Protein AF-L0NMB9-F1 (afdb_monomer)

Nearest PDB structures (foldseek):
  2oyc-assembly1_A-2  TM=3.611E-01  e=9.383E-01  Homo sapiens
  2cft-assembly1_A-2  TM=3.172E-01  e=1.160E+00  Homo sapiens
  2p27-assembly1_A-2  TM=3.172E-01  e=1.433E+00  Homo sapiens

Structure (mmCIF, N/CA/C/O backbone):
data_AF-L0NMB9-F1
#
_entry.id   AF-L0NMB9-F1
#
loop_
_atom_site.group_PDB
_atom_site.id
_atom_site.type_symbol
_atom_site.label_atom_id
_atom_site.label_alt_id
_atom_site.label_comp_id
_atom_site.label_asym_id
_atom_site.label_entity_id
_atom_site.label_seq_id
_atom_site.pdbx_PDB_ins_code
_atom_site.Cartn_x
_atom_site.Cartn_y
_atom_site.Cartn_z
_atom_site.occupancy
_atom_site.B_iso_or_equiv
_atom_site.auth_seq_id
_atom_site.auth_comp_id
_atom_site.auth_asym_id
_atom_site.auth_atom_id
_atom_site.pdbx_PDB_model_num
ATOM 1 N N . MET A 1 1 ? 3.899 -5.236 6.322 1.0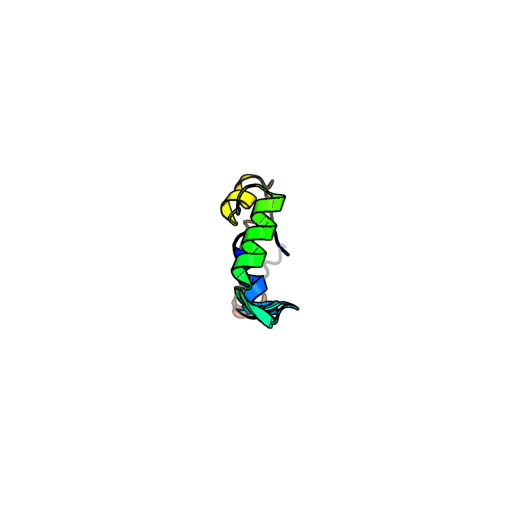0 72.56 1 MET A N 1
ATOM 2 C CA . MET A 1 1 ? 2.860 -4.660 5.439 1.00 72.56 1 MET A CA 1
ATOM 3 C C . MET A 1 1 ? 3.555 -3.760 4.431 1.00 72.56 1 MET A C 1
ATOM 5 O O . MET A 1 1 ? 4.538 -3.141 4.806 1.00 72.56 1 MET A O 1
ATOM 9 N N . PHE A 1 2 ? 3.117 -3.690 3.172 1.00 90.62 2 PHE A N 1
ATOM 10 C CA . PHE A 1 2 ? 3.716 -2.730 2.239 1.00 90.62 2 PHE A CA 1
ATOM 11 C C . PHE A 1 2 ? 3.237 -1.303 2.561 1.00 90.62 2 PHE A C 1
ATOM 13 O O . PHE A 1 2 ? 2.037 -1.093 2.721 1.00 90.62 2 PHE A O 1
ATOM 20 N N . HIS A 1 3 ? 4.138 -0.317 2.622 1.00 94.88 3 HIS A N 1
ATOM 21 C CA . HIS A 1 3 ? 3.805 1.060 3.029 1.00 94.88 3 HIS A CA 1
ATOM 22 C C . HIS A 1 3 ? 3.276 1.904 1.860 1.00 94.88 3 HIS A C 1
ATOM 24 O O . HIS A 1 3 ? 3.880 2.893 1.461 1.00 94.88 3 HIS A O 1
ATOM 30 N N . HIS A 1 4 ? 2.173 1.473 1.255 1.00 95.25 4 HIS A N 1
ATOM 31 C CA . HIS A 1 4 ? 1.468 2.208 0.204 1.00 95.25 4 HIS A CA 1
ATOM 32 C C . HIS A 1 4 ? 0.014 1.746 0.120 1.00 95.25 4 HIS A C 1
ATOM 34 O O . HIS A 1 4 ? -0.353 0.717 0.693 1.00 95.25 4 HIS A O 1
ATOM 40 N N . SER A 1 5 ? -0.813 2.486 -0.620 1.00 95.25 5 SER A N 1
ATOM 41 C CA . SER A 1 5 ? -2.256 2.234 -0.716 1.00 95.25 5 SER A CA 1
ATOM 42 C C . SER A 1 5 ? -2.611 0.791 -1.103 1.00 95.25 5 SER A C 1
ATOM 44 O O . SER A 1 5 ? -3.466 0.188 -0.459 1.00 95.25 5 SER A O 1
ATOM 46 N N . ALA A 1 6 ? -1.934 0.192 -2.088 1.00 95.50 6 ALA A N 1
ATOM 47 C CA . ALA A 1 6 ? -2.196 -1.196 -2.485 1.00 95.50 6 ALA A CA 1
ATOM 48 C C . ALA A 1 6 ? -1.823 -2.213 -1.388 1.00 95.50 6 ALA A C 1
ATOM 50 O O . ALA A 1 6 ? -2.492 -3.233 -1.241 1.00 95.50 6 ALA A O 1
ATOM 51 N N . GLY A 1 7 ? -0.815 -1.909 -0.565 1.00 95.38 7 GLY A N 1
ATOM 52 C CA . GLY A 1 7 ? -0.470 -2.707 0.611 1.00 95.38 7 GLY A CA 1
ATOM 53 C C . GLY A 1 7 ? -1.580 -2.753 1.658 1.00 95.38 7 GLY A C 1
ATOM 54 O O . GLY A 1 7 ? -1.817 -3.805 2.244 1.00 95.38 7 GLY A O 1
ATOM 55 N N . ILE A 1 8 ? -2.292 -1.640 1.853 1.00 96.50 8 ILE A N 1
ATOM 56 C CA . ILE A 1 8 ? -3.437 -1.557 2.773 1.00 96.50 8 ILE A CA 1
ATOM 57 C C . ILE A 1 8 ? -4.607 -2.401 2.253 1.00 96.50 8 ILE A C 1
ATOM 59 O O . ILE A 1 8 ? -5.212 -3.146 3.019 1.00 96.50 8 ILE A O 1
ATOM 63 N N . TRP A 1 9 ? -4.888 -2.341 0.949 1.00 95.81 9 T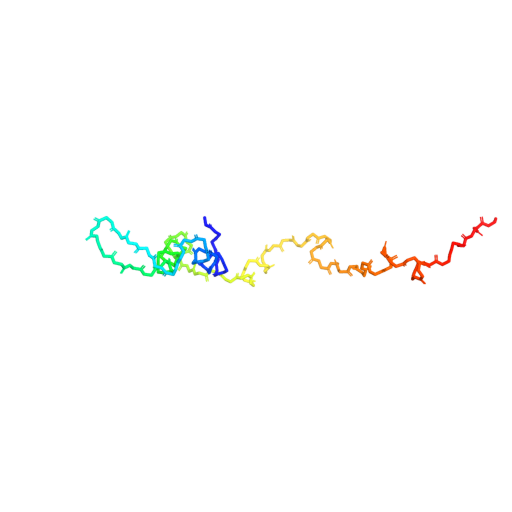RP A N 1
ATOM 64 C CA . TRP A 1 9 ? -5.907 -3.189 0.319 1.00 95.81 9 TRP A CA 1
ATOM 65 C C . TRP A 1 9 ? -5.567 -4.678 0.414 1.00 95.81 9 TRP A C 1
ATOM 67 O O . TRP A 1 9 ? -6.434 -5.497 0.713 1.00 95.81 9 TRP A O 1
ATOM 77 N N . LEU A 1 10 ? -4.297 -5.039 0.211 1.00 96.62 10 LEU A N 1
ATOM 78 C CA . LEU A 1 10 ? -3.846 -6.419 0.366 1.00 96.62 10 LEU A CA 1
ATOM 79 C C . LEU A 1 10 ? -4.051 -6.926 1.801 1.00 96.62 10 LEU A C 1
ATOM 81 O O . LEU A 1 10 ? -4.409 -8.087 1.986 1.00 96.62 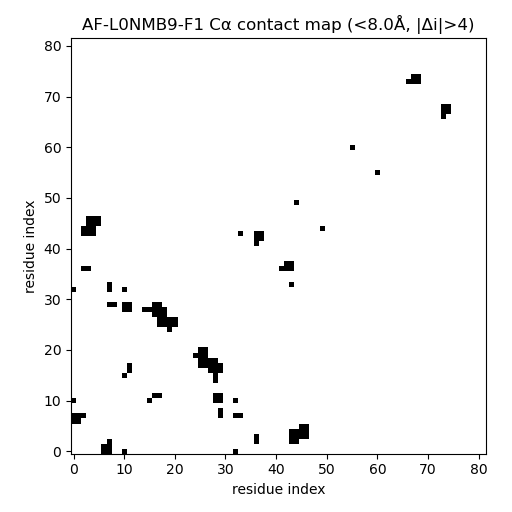10 LEU A O 1
ATOM 85 N N . SER A 1 11 ? -3.885 -6.069 2.813 1.00 96.50 11 SER A N 1
ATOM 86 C CA . SER A 1 11 ? -4.162 -6.444 4.204 1.00 96.50 11 SER A CA 1
ATOM 87 C C . SER A 1 11 ? -5.609 -6.901 4.402 1.00 96.50 11 SER A C 1
ATOM 89 O O . SER A 1 11 ? -5.835 -7.866 5.122 1.00 96.50 11 SER A O 1
ATOM 91 N N . GLU A 1 12 ? -6.589 -6.289 3.734 1.00 97.31 12 GLU A N 1
ATOM 92 C CA . GLU A 1 12 ? -7.984 -6.751 3.808 1.00 97.31 12 GLU A CA 1
ATOM 93 C C . GLU A 1 12 ? -8.184 -8.118 3.142 1.00 97.31 12 GLU A C 1
ATOM 95 O O . GLU A 1 12 ? -8.962 -8.930 3.635 1.00 97.31 12 GLU A O 1
ATOM 100 N N . ALA A 1 13 ? -7.464 -8.404 2.054 1.00 96.38 13 ALA A N 1
ATOM 101 C CA . ALA A 1 13 ? -7.520 -9.708 1.393 1.00 96.38 13 ALA A CA 1
ATOM 102 C C . ALA A 1 13 ? -6.889 -10.826 2.242 1.00 96.38 13 ALA A C 1
ATOM 104 O O . ALA A 1 13 ? -7.349 -11.964 2.196 1.00 96.38 13 ALA A O 1
ATOM 105 N N . ILE A 1 14 ? -5.849 -10.506 3.020 1.00 97.06 14 ILE A N 1
ATOM 106 C CA . ILE A 1 14 ? -5.134 -11.474 3.864 1.00 97.06 14 ILE A CA 1
ATOM 107 C C . ILE A 1 14 ? -5.843 -11.682 5.209 1.00 97.06 14 ILE A C 1
ATOM 109 O O . ILE A 1 14 ? -5.981 -12.816 5.661 1.00 97.06 14 ILE A O 1
ATOM 113 N N . PHE A 1 15 ? -6.276 -10.603 5.863 1.00 96.25 15 PHE A N 1
ATOM 114 C CA . PHE A 1 15 ? -6.784 -10.638 7.242 1.00 96.25 15 PHE A CA 1
ATOM 115 C C . PHE A 1 15 ? -8.310 -10.509 7.340 1.00 96.25 15 PHE A C 1
ATOM 117 O O . PHE A 1 15 ? -8.865 -10.597 8.434 1.00 96.25 15 PHE A O 1
ATOM 124 N N . GLY A 1 16 ? -8.995 -10.311 6.214 1.00 98.12 16 GLY A N 1
ATOM 125 C CA . GLY A 1 16 ? -10.415 -9.979 6.161 1.00 98.12 16 GLY A CA 1
ATOM 126 C C . GLY A 1 16 ? -10.667 -8.476 6.293 1.00 98.12 16 GLY A C 1
ATOM 127 O O . GLY A 1 16 ? -9.780 -7.692 6.630 1.00 98.12 16 GLY A O 1
ATOM 128 N N . THR A 1 17 ? -11.906 -8.051 6.041 1.00 98.25 17 THR A N 1
ATOM 129 C CA . THR A 1 17 ? -12.313 -6.631 6.074 1.00 98.25 17 THR A CA 1
ATOM 130 C C . THR A 1 17 ? -12.360 -6.042 7.485 1.00 98.25 17 THR A C 1
ATOM 132 O O . THR A 1 17 ? -12.351 -4.821 7.656 1.00 98.25 17 THR A O 1
ATOM 135 N N . THR A 1 18 ? -12.406 -6.891 8.512 1.00 98.56 18 THR A N 1
ATOM 136 C CA . THR A 1 18 ? -12.473 -6.487 9.919 1.00 98.56 18 THR A CA 1
ATOM 137 C C . THR A 1 18 ? -11.595 -7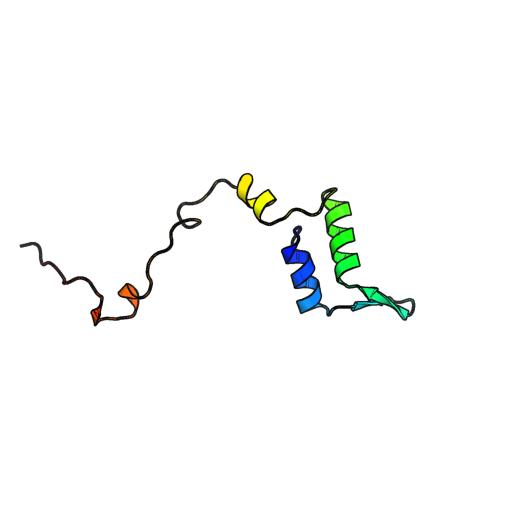.358 10.806 1.00 98.56 18 THR A C 1
ATOM 139 O O . THR A 1 18 ? -11.505 -8.563 10.586 1.00 98.56 18 THR A O 1
ATOM 142 N N . ILE A 1 19 ? -11.062 -6.770 11.876 1.00 97.69 19 ILE A N 1
ATOM 143 C CA . ILE A 1 19 ? -10.337 -7.458 12.949 1.00 97.69 19 ILE A CA 1
ATOM 144 C C . ILE A 1 19 ? -11.128 -7.312 14.250 1.00 97.69 19 ILE A C 1
ATOM 146 O O . ILE A 1 19 ? -11.655 -6.239 14.556 1.00 97.69 19 ILE A O 1
ATOM 150 N N . THR A 1 20 ? -11.196 -8.391 15.030 1.00 98.00 20 THR A N 1
ATOM 151 C CA . THR A 1 20 ? -11.743 -8.358 16.393 1.00 98.00 20 THR A CA 1
ATOM 152 C C . THR A 1 20 ? -10.605 -8.129 17.377 1.00 98.00 20 THR A C 1
ATOM 154 O O . THR A 1 20 ? -9.655 -8.907 17.431 1.00 98.00 20 THR A O 1
ATOM 157 N N . LEU A 1 21 ? -10.687 -7.047 18.145 1.00 96.62 21 LEU A N 1
ATOM 158 C CA . LEU A 1 21 ? -9.728 -6.728 19.196 1.00 96.62 21 LEU A CA 1
ATOM 159 C C . LEU A 1 21 ? -9.923 -7.641 20.412 1.00 96.62 21 LEU A C 1
ATOM 161 O O . LEU A 1 21 ? -11.003 -8.188 20.625 1.00 96.62 21 LEU A O 1
ATOM 165 N N . SER A 1 22 ? -8.913 -7.726 21.279 1.00 97.31 22 SER A N 1
ATOM 166 C CA . SER A 1 22 ? -9.006 -8.452 22.559 1.00 97.31 22 SER A CA 1
ATOM 167 C C . SER A 1 22 ? -10.112 -7.927 23.485 1.00 97.31 22 SER A C 1
ATOM 169 O O . SER A 1 22 ? -10.596 -8.654 24.345 1.00 97.31 22 SER A O 1
ATOM 171 N N . THR A 1 23 ? -10.552 -6.683 23.285 1.00 97.75 23 THR A N 1
ATOM 172 C CA . THR A 1 23 ? -11.697 -6.069 23.975 1.00 97.75 23 THR A CA 1
ATOM 173 C C . THR A 1 23 ? -13.057 -6.530 23.438 1.00 97.75 23 THR A C 1
ATOM 175 O O . THR A 1 23 ? -14.089 -6.085 23.932 1.00 97.75 23 THR A O 1
ATOM 178 N N . GLY A 1 24 ? -13.083 -7.364 22.396 1.00 98.00 24 GLY A N 1
ATOM 179 C CA . GLY A 1 24 ? -14.292 -7.790 21.688 1.00 98.00 24 GLY A CA 1
ATOM 180 C C . GLY A 1 24 ? -14.807 -6.783 20.655 1.00 98.00 24 GLY A C 1
ATOM 181 O O . GLY A 1 24 ? -15.745 -7.085 19.921 1.00 98.00 24 GLY A O 1
ATOM 182 N N . ARG A 1 25 ? -14.205 -5.589 20.551 1.00 98.12 25 ARG A N 1
ATOM 183 C CA . ARG A 1 25 ? -14.594 -4.595 19.541 1.00 98.12 25 ARG A CA 1
ATOM 184 C C . ARG A 1 25 ? -14.156 -5.044 18.147 1.00 98.12 25 ARG A C 1
ATOM 186 O O . ARG A 1 25 ? -13.002 -5.413 17.951 1.00 98.12 25 ARG A O 1
ATOM 193 N N . ILE A 1 26 ? -15.054 -4.921 17.175 1.00 98.56 26 ILE A N 1
ATOM 194 C CA . ILE A 1 26 ? -14.768 -5.167 15.758 1.00 98.56 26 ILE A CA 1
ATOM 195 C C . ILE A 1 26 ? -14.387 -3.839 15.100 1.00 98.56 26 ILE A C 1
ATOM 197 O O . ILE A 1 26 ? -15.121 -2.854 15.215 1.00 98.56 26 ILE A O 1
ATOM 201 N N . ILE A 1 27 ? -13.235 -3.801 14.432 1.00 98.31 27 ILE A N 1
ATOM 202 C CA . ILE A 1 27 ? -12.723 -2.618 13.731 1.00 98.31 27 ILE A CA 1
ATOM 203 C C . ILE A 1 27 ? -12.370 -2.949 12.275 1.00 98.31 27 ILE A C 1
ATOM 205 O O . ILE A 1 27 ? -12.052 -4.101 11.979 1.00 98.31 27 ILE A O 1
ATOM 209 N N . PRO A 1 28 ? -12.387 -1.972 11.351 1.00 98.56 28 PRO A N 1
ATOM 210 C CA . PRO A 1 28 ? -11.961 -2.206 9.974 1.00 98.56 28 PRO A CA 1
ATOM 211 C C . PRO A 1 28 ? -10.462 -2.514 9.891 1.00 98.56 28 PRO A C 1
ATOM 213 O O . PRO A 1 28 ? -9.644 -1.766 10.429 1.00 98.56 28 PRO A O 1
ATOM 216 N N . THR A 1 29 ? -10.083 -3.553 9.148 1.00 98.31 29 THR A N 1
ATOM 217 C CA . THR A 1 29 ? -8.668 -3.886 8.885 1.00 98.31 29 THR A CA 1
ATOM 218 C C . THR A 1 29 ? -7.962 -2.749 8.158 1.00 98.31 29 THR A C 1
ATOM 220 O O . THR A 1 29 ? -6.827 -2.398 8.482 1.00 98.31 29 THR A O 1
ATOM 223 N N . ARG A 1 30 ? -8.667 -2.105 7.219 1.00 97.94 30 ARG A N 1
ATOM 224 C CA . ARG A 1 30 ? -8.179 -0.917 6.518 1.00 97.94 30 ARG A CA 1
ATOM 225 C C . ARG A 1 30 ? -7.758 0.189 7.467 1.00 97.94 30 ARG A C 1
ATOM 227 O O . ARG A 1 30 ? -6.717 0.790 7.249 1.00 97.94 30 ARG A O 1
ATOM 234 N N . TRP A 1 31 ? -8.544 0.450 8.508 1.00 97.94 31 TRP A N 1
ATOM 235 C CA . TRP A 1 31 ? -8.248 1.531 9.443 1.00 97.94 31 TRP A CA 1
ATOM 236 C C . TRP A 1 31 ? -6.907 1.305 10.152 1.00 97.94 31 TRP A C 1
ATOM 238 O O . TRP A 1 31 ? -6.104 2.231 10.232 1.00 97.94 31 TRP A O 1
ATOM 248 N N . VAL A 1 32 ? -6.617 0.060 10.550 1.00 97.50 32 VAL A N 1
ATOM 249 C CA . VAL A 1 32 ? -5.318 -0.328 11.126 1.00 97.50 32 VAL A CA 1
ATOM 250 C C . VAL A 1 32 ? -4.183 -0.121 10.119 1.00 97.50 32 VAL A C 1
ATOM 252 O O . VAL A 1 32 ? -3.166 0.482 10.451 1.00 97.50 32 VAL A O 1
ATOM 255 N N . GLY A 1 33 ? -4.361 -0.575 8.874 1.00 97.44 33 GLY A N 1
ATOM 256 C CA . GLY A 1 33 ? -3.352 -0.397 7.826 1.00 97.44 33 GLY A CA 1
ATOM 257 C C . GLY A 1 33 ? -3.091 1.075 7.496 1.00 97.44 33 GLY A C 1
ATOM 258 O O . GLY A 1 33 ? -1.946 1.495 7.364 1.00 97.44 33 GLY A O 1
ATOM 259 N N . GLU A 1 34 ? -4.140 1.888 7.403 1.00 97.94 34 GLU A N 1
ATOM 260 C CA . GLU A 1 34 ? -4.011 3.324 7.172 1.00 97.94 34 GLU A CA 1
ATOM 261 C C . GLU A 1 34 ? -3.332 4.051 8.335 1.00 97.94 34 GLU A C 1
ATOM 263 O O . GLU A 1 34 ? -2.530 4.951 8.090 1.00 97.94 34 GLU A O 1
ATOM 268 N N . GLN A 1 35 ? -3.645 3.686 9.583 1.00 97.81 35 GLN A N 1
ATOM 269 C CA . GLN A 1 35 ? -2.963 4.229 10.756 1.00 97.81 35 GLN A CA 1
ATOM 270 C C . GLN A 1 35 ? -1.468 3.901 10.695 1.00 97.81 35 GLN A C 1
ATOM 272 O O . GLN A 1 35 ? -0.663 4.826 10.703 1.00 97.81 35 GLN A O 1
ATOM 277 N N . HIS A 1 36 ? -1.119 2.618 10.546 1.00 97.25 36 HIS A N 1
ATOM 278 C CA . HIS A 1 36 ? 0.266 2.139 10.466 1.00 97.25 36 HIS A CA 1
ATOM 279 C C . HIS A 1 36 ? 1.088 2.938 9.445 1.00 97.25 36 HIS A C 1
ATOM 281 O O . HIS A 1 36 ? 2.143 3.470 9.769 1.00 97.25 36 HIS A O 1
ATOM 287 N N . VAL A 1 37 ? 0.593 3.087 8.206 1.00 97.75 37 VAL A N 1
ATOM 288 C CA . VAL A 1 37 ? 1.349 3.814 7.165 1.00 97.75 37 VAL A CA 1
ATOM 289 C C . VAL A 1 37 ? 1.479 5.303 7.486 1.00 97.75 37 VAL A C 1
ATOM 291 O O . VAL A 1 37 ? 2.537 5.880 7.241 1.00 97.75 37 VAL A O 1
ATOM 294 N N . ARG A 1 38 ? 0.428 5.944 8.015 1.00 98.12 38 ARG A N 1
ATOM 295 C CA . ARG A 1 38 ? 0.489 7.370 8.377 1.00 98.12 38 ARG A CA 1
ATOM 296 C C . ARG A 1 38 ? 1.431 7.623 9.551 1.00 98.12 38 ARG A C 1
ATOM 298 O O . ARG A 1 38 ? 2.093 8.653 9.544 1.00 98.12 38 ARG A O 1
ATOM 305 N N . GLU A 1 39 ? 1.493 6.726 10.528 1.00 98.19 39 GLU A N 1
ATOM 306 C CA . GLU A 1 39 ? 2.423 6.834 11.659 1.00 98.19 39 GLU A CA 1
ATOM 307 C C . GLU A 1 39 ? 3.879 6.683 11.205 1.00 98.19 39 GLU A C 1
ATOM 309 O O . GLU A 1 39 ? 4.733 7.443 11.656 1.00 98.19 39 GLU A O 1
ATOM 314 N N . ASP A 1 40 ? 4.147 5.788 10.251 1.00 97.75 40 ASP A N 1
ATOM 315 C CA . ASP A 1 40 ? 5.499 5.560 9.734 1.00 97.75 40 ASP A CA 1
ATOM 316 C C . ASP A 1 40 ? 5.972 6.659 8.767 1.00 97.75 40 ASP A C 1
ATOM 318 O O . ASP A 1 40 ? 7.145 7.035 8.780 1.00 97.75 40 ASP A O 1
ATOM 322 N N . LEU A 1 41 ? 5.088 7.152 7.889 1.00 96.50 41 LEU A N 1
ATOM 323 C CA . LEU A 1 41 ? 5.466 8.001 6.746 1.00 96.50 41 LEU A CA 1
ATOM 324 C C . LEU A 1 41 ? 4.847 9.409 6.753 1.00 96.50 41 LEU A C 1
ATOM 326 O O . LEU A 1 41 ? 5.182 10.229 5.899 1.00 96.50 41 LEU A O 1
ATOM 330 N N . GLY A 1 42 ? 3.908 9.703 7.652 1.00 97.31 42 GLY A N 1
ATOM 331 C CA . GLY A 1 42 ? 3.168 10.972 7.700 1.00 97.31 42 GLY A CA 1
ATOM 332 C C . GLY A 1 42 ? 2.051 11.117 6.653 1.00 97.31 42 GLY A C 1
ATOM 333 O O . GLY A 1 42 ? 1.189 11.983 6.790 1.00 97.31 42 GLY A O 1
ATOM 334 N N . PHE A 1 43 ? 2.018 10.267 5.624 1.00 96.88 43 PHE A N 1
ATOM 335 C CA . PHE A 1 43 ? 0.946 10.176 4.628 1.00 96.88 43 PHE A CA 1
ATOM 336 C C . PHE A 1 43 ? 0.918 8.776 3.997 1.00 96.88 43 PHE A C 1
ATOM 338 O O . PHE A 1 43 ? 1.829 7.979 4.200 1.00 96.88 43 PHE A O 1
ATOM 345 N N . ILE A 1 44 ? -0.129 8.457 3.230 1.00 97.62 44 ILE A N 1
ATOM 346 C CA . ILE A 1 44 ? -0.239 7.171 2.523 1.00 97.62 44 ILE A CA 1
ATOM 347 C C . ILE A 1 44 ? 0.206 7.375 1.070 1.00 97.62 44 ILE A C 1
ATOM 349 O O . ILE A 1 44 ? -0.565 7.951 0.298 1.00 97.62 44 ILE A O 1
ATOM 353 N N . PRO A 1 45 ? 1.401 6.912 0.665 1.00 97.06 45 PRO A N 1
ATOM 354 C CA . PRO A 1 45 ? 1.843 7.043 -0.716 1.00 97.06 45 PRO A CA 1
ATOM 355 C C . PRO A 1 45 ? 1.076 6.090 -1.643 1.00 97.06 45 PRO A C 1
ATOM 357 O O . PRO A 1 45 ? 0.681 4.978 -1.273 1.00 97.06 45 PRO A O 1
ATOM 360 N N . SER A 1 46 ? 0.890 6.525 -2.883 1.00 93.31 46 SER A N 1
ATOM 361 C CA . SER A 1 46 ? 0.426 5.714 -4.007 1.00 93.31 46 SER A CA 1
ATOM 362 C C . SER A 1 46 ? 1.596 5.018 -4.709 1.00 93.31 46 SER A C 1
ATOM 364 O O . SER A 1 46 ? 2.759 5.349 -4.486 1.00 93.31 46 SER A O 1
ATOM 366 N N . PHE A 1 47 ? 1.306 4.089 -5.627 1.00 87.69 47 PHE A N 1
ATOM 367 C CA . PHE A 1 47 ? 2.335 3.535 -6.517 1.00 87.69 47 PHE A CA 1
ATOM 368 C C . PHE A 1 47 ? 3.071 4.631 -7.308 1.00 87.69 47 PHE A C 1
ATOM 370 O O . PHE A 1 47 ? 4.286 4.570 -7.482 1.00 87.69 47 PHE A O 1
ATOM 377 N N . THR A 1 48 ? 2.350 5.665 -7.748 1.00 92.06 48 THR A N 1
ATOM 378 C CA . THR A 1 48 ? 2.928 6.777 -8.506 1.00 92.06 48 THR A CA 1
ATOM 379 C C . THR A 1 48 ? 3.936 7.583 -7.685 1.00 92.06 48 THR A C 1
ATOM 381 O O . THR A 1 48 ? 4.937 8.033 -8.237 1.00 92.06 48 THR A O 1
ATOM 384 N N . ASP A 1 49 ? 3.706 7.757 -6.382 1.00 94.25 49 ASP A N 1
ATOM 385 C CA . ASP A 1 49 ? 4.641 8.478 -5.507 1.00 94.25 49 ASP A CA 1
ATOM 386 C C . ASP A 1 49 ? 5.972 7.729 -5.375 1.00 94.25 49 ASP A C 1
ATOM 388 O O . ASP A 1 49 ? 7.038 8.343 -5.413 1.00 94.25 49 ASP A O 1
ATOM 392 N N . TRP A 1 50 ? 5.914 6.396 -5.324 1.00 90.88 50 TRP A N 1
ATOM 393 C CA . TRP A 1 50 ? 7.098 5.540 -5.336 1.00 90.88 50 TRP A CA 1
ATOM 394 C C . TRP A 1 50 ? 7.812 5.555 -6.690 1.00 90.88 50 TRP A C 1
ATOM 396 O O . TRP A 1 50 ? 9.010 5.816 -6.750 1.00 90.88 50 TRP A O 1
ATOM 406 N N . VAL A 1 51 ? 7.100 5.313 -7.798 1.00 90.81 51 VAL A N 1
ATOM 407 C CA . VAL A 1 51 ? 7.749 5.134 -9.111 1.00 90.81 51 VAL A CA 1
ATOM 408 C C . VAL A 1 51 ? 8.470 6.394 -9.596 1.00 90.81 51 VAL A C 1
ATOM 410 O O . VAL A 1 51 ? 9.480 6.293 -10.283 1.00 90.81 51 VAL A O 1
ATOM 413 N N . LYS A 1 52 ? 8.004 7.585 -9.194 1.00 93.44 52 LYS A N 1
ATOM 414 C CA . LYS A 1 52 ? 8.645 8.867 -9.531 1.00 93.44 52 LYS A CA 1
ATOM 415 C C . LYS A 1 52 ? 10.053 9.020 -8.955 1.00 93.44 52 LYS A C 1
ATOM 417 O O . LYS A 1 52 ? 10.813 9.837 -9.465 1.00 93.44 52 LYS A O 1
ATOM 422 N N . THR A 1 53 ? 10.384 8.294 -7.890 1.00 92.88 53 THR A N 1
ATOM 423 C CA . THR A 1 53 ? 11.666 8.429 -7.181 1.00 92.88 53 THR A CA 1
ATOM 424 C C . THR A 1 53 ? 12.595 7.232 -7.389 1.00 92.88 53 THR A C 1
ATOM 426 O O . THR A 1 53 ? 13.756 7.279 -6.985 1.00 92.88 53 THR A O 1
ATOM 429 N N . ILE A 1 54 ? 12.126 6.174 -8.057 1.00 92.00 54 ILE A N 1
ATOM 430 C CA . ILE A 1 54 ? 12.921 4.987 -8.377 1.00 92.00 54 ILE A CA 1
ATOM 431 C C . ILE A 1 54 ? 13.788 5.261 -9.609 1.00 92.00 54 ILE A C 1
ATOM 433 O O . ILE A 1 54 ? 13.308 5.754 -10.629 1.00 92.00 54 ILE A O 1
ATOM 437 N N . ARG A 1 55 ? 15.071 4.881 -9.546 1.00 95.12 55 ARG A N 1
ATOM 438 C CA . ARG A 1 55 ? 15.913 4.781 -10.743 1.00 95.12 55 ARG A CA 1
ATOM 439 C C . ARG A 1 55 ? 15.439 3.572 -11.560 1.00 95.12 55 ARG A C 1
ATOM 441 O O . ARG A 1 55 ? 15.541 2.455 -11.055 1.00 95.12 55 ARG A O 1
ATOM 448 N N . PRO A 1 56 ? 14.929 3.763 -12.787 1.00 92.00 56 PRO A N 1
ATOM 449 C CA . PRO A 1 56 ? 14.386 2.659 -13.558 1.00 92.00 56 PRO A CA 1
ATOM 450 C C . PRO A 1 56 ? 15.505 1.737 -14.044 1.00 92.00 56 PRO A C 1
ATOM 452 O O . PRO A 1 56 ? 16.501 2.193 -14.609 1.00 92.00 56 PRO A O 1
ATOM 455 N N . GLU A 1 57 ? 15.302 0.437 -13.866 1.00 93.38 57 GLU A N 1
ATOM 456 C CA . GLU A 1 57 ? 16.122 -0.596 -14.493 1.00 93.38 57 GLU A CA 1
ATOM 457 C C . GLU A 1 57 ? 15.560 -0.957 -15.880 1.00 93.38 57 GLU A C 1
ATOM 459 O O . GLU A 1 57 ? 14.350 -0.834 -16.101 1.00 93.38 57 GLU A O 1
ATOM 464 N N . PRO A 1 58 ? 16.387 -1.447 -16.825 1.00 89.75 58 PRO A N 1
ATOM 465 C CA . PRO A 1 58 ? 15.959 -1.696 -18.207 1.00 89.75 58 PRO A CA 1
ATOM 466 C C . PRO A 1 58 ? 14.730 -2.605 -18.365 1.00 89.75 58 PRO A C 1
ATOM 468 O O . PRO A 1 58 ? 13.979 -2.464 -19.328 1.00 89.75 58 PRO A O 1
ATOM 471 N N . TRP A 1 59 ? 14.509 -3.529 -17.428 1.00 89.44 59 TRP A N 1
ATOM 472 C CA . TRP A 1 59 ? 13.384 -4.467 -17.448 1.00 89.44 59 TRP A CA 1
ATOM 473 C C . TRP A 1 59 ? 12.052 -3.845 -16.997 1.00 89.44 59 TRP A C 1
ATOM 475 O O . TRP A 1 59 ? 11.001 -4.413 -17.270 1.00 89.44 59 TRP A O 1
ATOM 485 N N . MET A 1 60 ? 12.056 -2.678 -16.341 1.00 90.50 60 MET A N 1
ATOM 486 C CA . MET A 1 60 ? 10.844 -2.079 -15.755 1.00 90.50 60 MET A CA 1
ATOM 487 C C . MET A 1 60 ? 9.893 -1.451 -16.786 1.00 90.50 60 MET A C 1
ATOM 489 O O . MET A 1 60 ? 8.732 -1.204 -16.473 1.00 90.50 60 MET A O 1
ATOM 493 N N . GLY A 1 61 ? 10.373 -1.167 -18.001 1.00 84.94 61 GLY A N 1
ATOM 494 C CA . GLY A 1 61 ? 9.578 -0.560 -19.079 1.00 84.94 61 GLY A CA 1
ATOM 495 C C . GLY A 1 61 ? 9.565 -1.362 -20.379 1.00 84.94 61 GLY A C 1
ATOM 496 O O . GLY A 1 61 ? 8.956 -0.930 -21.356 1.00 84.94 61 GLY A O 1
ATOM 497 N N . ARG A 1 62 ? 10.250 -2.510 -20.420 1.00 83.12 62 ARG A N 1
ATOM 498 C CA . ARG A 1 62 ? 10.311 -3.352 -21.613 1.00 83.12 62 ARG A CA 1
ATOM 499 C C . ARG A 1 62 ? 9.230 -4.423 -21.533 1.00 83.12 62 ARG A C 1
ATOM 501 O O . ARG A 1 62 ? 9.319 -5.328 -20.713 1.00 83.12 62 ARG A O 1
ATOM 508 N N . ALA A 1 63 ? 8.240 -4.332 -22.413 1.00 79.06 63 ALA A N 1
ATOM 509 C CA . ALA A 1 63 ? 7.319 -5.427 -22.680 1.00 79.06 63 ALA A CA 1
ATOM 510 C C . ALA A 1 63 ? 7.754 -6.117 -23.977 1.00 79.06 63 ALA A C 1
ATOM 512 O O . ALA A 1 63 ? 7.755 -5.497 -25.041 1.00 79.06 63 ALA A O 1
ATOM 513 N N . GLU A 1 64 ? 8.147 -7.384 -23.883 1.00 79.38 64 GLU A N 1
ATOM 514 C CA . GLU A 1 64 ? 8.387 -8.229 -25.052 1.00 79.38 64 GLU A CA 1
ATOM 515 C C . GLU A 1 64 ? 7.150 -9.093 -25.306 1.00 79.38 64 GLU A C 1
ATOM 517 O O . GLU A 1 64 ? 6.484 -9.545 -24.372 1.00 79.38 64 GLU A O 1
ATOM 522 N N . LYS A 1 65 ? 6.825 -9.294 -26.583 1.00 81.38 65 LYS A N 1
ATOM 523 C CA . LYS A 1 65 ? 5.755 -10.203 -26.992 1.00 81.38 65 LYS A CA 1
ATOM 524 C C . LYS A 1 65 ? 6.184 -11.634 -26.702 1.00 81.38 65 LYS A C 1
ATOM 526 O O . LYS A 1 65 ? 7.153 -12.113 -27.289 1.00 81.38 65 LYS A O 1
ATOM 531 N N . ILE A 1 66 ? 5.466 -12.307 -25.808 1.00 85.31 66 ILE A N 1
ATOM 532 C CA . ILE A 1 66 ? 5.748 -13.703 -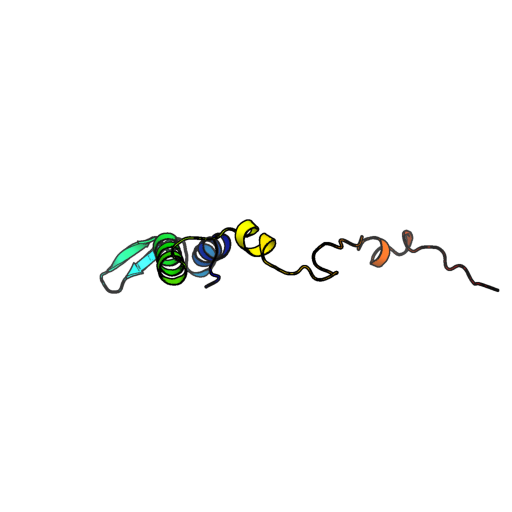25.450 1.00 85.31 66 ILE A CA 1
ATOM 533 C C . ILE A 1 66 ? 5.247 -14.646 -26.549 1.00 85.31 66 ILE A C 1
ATOM 535 O O . ILE A 1 66 ? 5.767 -15.745 -26.686 1.00 85.31 66 ILE A O 1
ATOM 539 N N . GLU A 1 67 ? 4.297 -14.215 -27.383 1.00 86.00 67 GLU A N 1
ATOM 540 C CA . GLU A 1 67 ? 3.688 -15.026 -28.441 1.00 86.00 67 GLU A CA 1
ATOM 541 C C . GLU A 1 67 ? 4.738 -15.618 -29.386 1.00 86.00 67 GLU A C 1
ATOM 543 O O . GLU A 1 67 ? 4.683 -16.801 -29.694 1.00 86.00 67 GLU A O 1
ATOM 548 N N . ALA A 1 68 ? 5.756 -14.840 -29.763 1.00 79.31 68 ALA A N 1
ATOM 549 C CA . ALA A 1 68 ? 6.847 -15.314 -30.619 1.00 79.31 68 ALA A CA 1
ATOM 550 C C . ALA A 1 68 ? 7.757 -1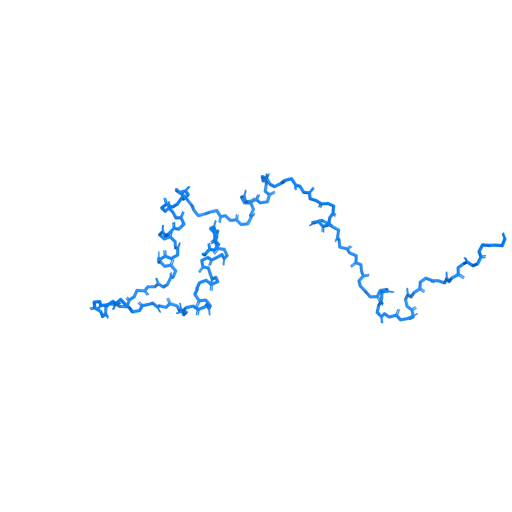6.363 -29.945 1.00 79.31 68 ALA A C 1
ATOM 552 O O . ALA A 1 68 ? 8.496 -17.063 -30.632 1.00 79.31 68 ALA A O 1
ATOM 553 N N . LEU A 1 69 ? 7.721 -16.468 -28.611 1.00 78.94 69 LEU A N 1
ATOM 554 C CA . LEU A 1 69 ? 8.465 -17.463 -27.833 1.00 78.94 69 LEU A CA 1
ATOM 555 C C . LEU A 1 69 ? 7.676 -18.763 -27.631 1.00 78.94 69 LEU A C 1
ATOM 557 O O . LEU A 1 69 ? 8.278 -19.787 -27.317 1.00 78.94 69 LEU A O 1
A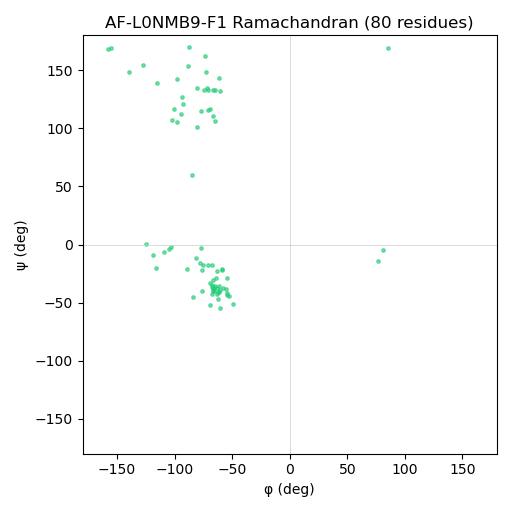TOM 561 N N . VAL A 1 70 ? 6.347 -18.727 -27.768 1.00 82.81 70 VAL A N 1
ATOM 562 C CA . VAL A 1 70 ? 5.464 -19.868 -27.465 1.00 82.81 70 VAL A CA 1
ATOM 563 C C . VAL A 1 70 ? 4.708 -20.407 -28.676 1.00 82.81 70 VAL A C 1
ATOM 565 O O . VAL A 1 70 ? 4.270 -21.553 -28.632 1.00 82.81 70 VAL A O 1
ATOM 568 N N . ASP A 1 71 ? 4.567 -19.623 -29.747 1.00 82.38 71 ASP A N 1
ATOM 569 C CA . ASP A 1 71 ? 3.976 -20.051 -31.014 1.00 82.38 71 ASP A CA 1
ATOM 570 C C . ASP A 1 71 ? 5.082 -20.319 -32.054 1.00 82.38 71 ASP A C 1
ATOM 572 O O . ASP A 1 71 ? 5.672 -19.374 -32.593 1.00 82.38 71 ASP A O 1
ATOM 576 N N . PRO A 1 72 ? 5.361 -21.596 -32.384 1.00 74.12 72 PRO A N 1
ATOM 577 C CA . PRO A 1 72 ? 6.367 -21.969 -33.377 1.00 74.12 72 PRO A CA 1
ATOM 578 C C . PRO A 1 72 ? 6.109 -21.379 -34.767 1.00 74.12 72 PRO A C 1
ATOM 580 O O . PRO A 1 72 ? 7.038 -21.266 -35.564 1.00 74.12 72 PRO A O 1
ATOM 583 N N . HIS A 1 73 ? 4.867 -20.999 -35.076 1.00 79.50 73 HIS A N 1
ATOM 584 C CA . HIS A 1 73 ? 4.499 -20.410 -36.361 1.00 79.50 73 HIS A CA 1
ATOM 585 C C . HIS A 1 73 ? 4.800 -18.908 -36.447 1.00 79.50 73 HIS A C 1
ATOM 587 O O . HIS A 1 73 ? 4.762 -18.345 -37.540 1.00 79.50 73 HIS A O 1
ATOM 593 N N . LEU A 1 74 ? 5.120 -18.265 -35.318 1.00 75.00 74 LEU A N 1
ATOM 594 C CA . LEU A 1 74 ? 5.514 -16.856 -35.235 1.00 75.00 74 LEU A CA 1
ATOM 595 C C . LEU A 1 74 ? 7.028 -16.668 -35.059 1.00 75.00 74 LEU A C 1
ATOM 597 O O . LEU A 1 74 ? 7.499 -15.528 -35.022 1.00 75.00 74 LEU A O 1
ATOM 601 N N . ALA A 1 75 ? 7.795 -17.759 -34.966 1.00 69.56 75 ALA A N 1
ATOM 602 C CA . ALA A 1 75 ? 9.247 -17.697 -34.891 1.00 69.56 75 ALA A CA 1
ATOM 603 C C . AL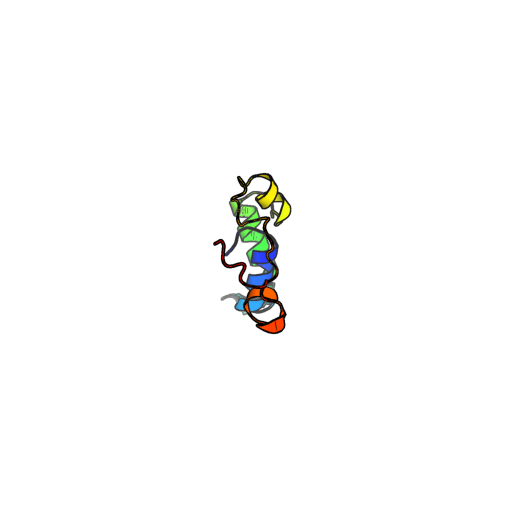A A 1 75 ? 9.824 -17.114 -36.199 1.00 69.56 75 ALA A C 1
ATOM 605 O O . ALA A 1 75 ? 9.418 -17.529 -37.291 1.00 69.56 75 ALA A O 1
ATOM 606 N N . PRO A 1 76 ? 10.765 -16.153 -36.130 1.00 67.06 76 PRO A N 1
ATOM 607 C CA . PRO A 1 76 ? 11.382 -15.609 -37.331 1.00 67.06 76 PRO A CA 1
ATOM 608 C C . PRO A 1 76 ? 12.126 -16.719 -38.096 1.00 67.06 76 PRO A C 1
ATOM 610 O O . PRO A 1 76 ? 12.728 -17.594 -37.468 1.00 67.06 76 PRO A O 1
ATOM 613 N N . PRO A 1 77 ? 1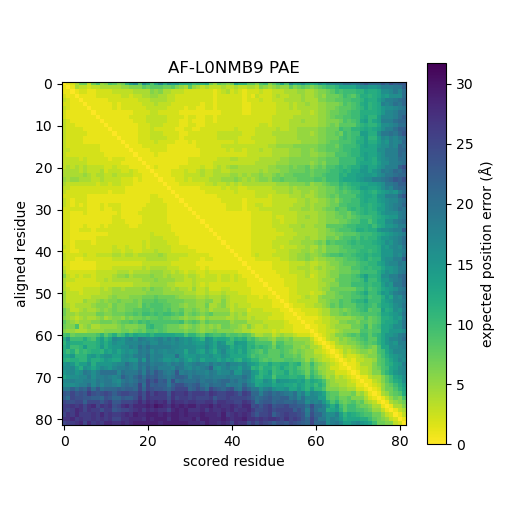2.110 -16.704 -39.443 1.00 69.06 77 PRO A N 1
ATOM 614 C CA . PRO A 1 77 ? 12.822 -17.701 -40.231 1.00 69.06 77 PRO A CA 1
ATOM 615 C C . PRO A 1 77 ? 14.319 -17.639 -39.913 1.00 69.06 77 PRO A C 1
ATOM 617 O O . PRO A 1 77 ? 14.918 -16.561 -39.904 1.00 69.06 77 PRO A O 1
ATOM 620 N N . VAL A 1 78 ? 14.922 -18.801 -39.652 1.00 69.56 78 VAL A N 1
ATOM 621 C CA . VAL A 1 78 ? 16.367 -18.919 -39.433 1.00 69.56 78 VAL A CA 1
ATOM 622 C C . VAL A 1 78 ? 17.072 -18.536 -40.734 1.00 69.56 78 VAL A C 1
ATOM 624 O O . VAL A 1 78 ? 17.042 -19.278 -41.713 1.00 69.56 78 VAL A O 1
ATOM 627 N N . LEU A 1 79 ? 17.679 -17.352 -40.761 1.00 71.19 79 LEU A N 1
ATOM 628 C CA . LEU A 1 79 ? 18.573 -16.933 -41.835 1.00 71.19 79 LEU A CA 1
ATOM 629 C C . LEU A 1 79 ? 19.947 -17.555 -41.572 1.00 71.19 79 LEU A C 1
ATOM 631 O O . LEU A 1 79 ? 20.699 -17.063 -40.731 1.00 71.19 79 LEU A O 1
ATOM 635 N N . GLU A 1 80 ? 20.276 -18.638 -42.278 1.00 63.19 80 GLU A N 1
ATOM 636 C CA . GLU A 1 80 ? 21.659 -19.118 -42.338 1.00 63.19 80 GLU A CA 1
ATOM 637 C C . GLU A 1 80 ? 22.507 -18.077 -43.078 1.00 63.19 80 GLU A C 1
ATOM 639 O O . GLU A 1 80 ? 22.351 -17.851 -44.280 1.00 63.19 80 GLU A O 1
ATOM 644 N N . VAL A 1 81 ? 23.392 -17.408 -42.340 1.00 67.81 81 VAL A N 1
ATOM 645 C CA . VAL A 1 81 ? 24.413 -16.538 -42.925 1.00 67.81 81 VAL A CA 1
ATOM 646 C C . VAL A 1 81 ? 25.515 -17.441 -43.472 1.00 67.81 81 VAL A C 1
ATOM 648 O O . VAL A 1 81 ? 26.152 -18.172 -42.714 1.00 67.81 81 VAL A O 1
ATOM 651 N N . ARG A 1 82 ? 25.667 -17.423 -44.796 1.00 59.22 82 ARG A N 1
ATOM 652 C CA . ARG A 1 82 ? 26.624 -18.229 -45.559 1.00 59.22 82 ARG A CA 1
ATOM 653 C C . ARG A 1 82 ? 28.018 -17.611 -45.580 1.00 59.22 82 ARG A C 1
ATOM 655 O O . ARG A 1 82 ? 28.097 -16.362 -45.579 1.00 59.22 82 ARG A O 1
#

pLDDT: mean 90.13, std 10.11, range [59.22, 98.56]

Radius of gyration: 22.58 Å; Cα contacts (8 Å, |Δi|>4): 65; chains: 1; bounding box: 41×33×70 Å

Solvent-accessible surface area (backbone atoms only — not comparable to full-atom values): 5202 Å² total; per-residue (Å²): 129,56,81,29,52,69,33,30,56,48,46,26,75,76,65,37,68,50,43,72,44,98,86,69,52,75,43,52,33,48,58,55,40,54,47,55,29,30,74,77,64,74,47,75,41,47,71,66,65,52,59,76,73,53,83,84,55,83,72,79,79,60,83,76,78,60,59,50,80,75,36,83,89,58,45,77,81,85,77,82,85,128

InterPro domains:
  IPR054061 Domain of unknown function DUF6915 [PF21866] (1-60)

Sequence (82 aa):
MFHHSAGIWLSEAIFGTTITLSTGRIIPTRWVGEQHVREDLGFIPSFTDWVKTIRPEPWMGRAEKIEALVDPHLAPPVLEVR

Secondary structure (DSSP, 8-state):
--SSHHHHHHHHHHH-SEEE-TTS-EEEHHHHHHHHHHHHHSS---HHHHHTTSPPPGGGS-PPPSHHHH-TTSSPP-----

Mean predicted aligned error: 7.98 Å

Foldseek 3Di:
DDLADVVLVVQCVVVNQWDQDPVRDIDGSSVVSQVVNCVVPVHHHHPVNVVVPDDDDPVPPDDDDCCCVVPPVNPDDDDDDD

Organism: NCBI:txid1125847